Protein AF-A0A929IN74-F1 (afdb_monomer_lite)

Foldseek 3Di:
DDDWDFPDWDADPLRKTKTATPDDADCPVVVVVPQWHADPVVRIIIHDHDDDDD

Structure (mmCIF, N/CA/C/O backbone):
data_AF-A0A929IN74-F1
#
_entry.id   AF-A0A929IN74-F1
#
loop_
_atom_site.group_PDB
_atom_site.id
_atom_site.type_symbol
_atom_site.label_atom_id
_atom_site.label_alt_id
_atom_site.label_comp_id
_atom_site.label_asym_id
_atom_site.label_entity_id
_atom_site.label_seq_id
_atom_site.pdbx_PDB_ins_code
_atom_site.Cartn_x
_atom_site.Cartn_y
_atom_site.Cartn_z
_atom_site.occupancy
_atom_site.B_iso_or_equiv
_atom_site.auth_seq_id
_atom_site.auth_comp_id
_atom_site.auth_asym_id
_atom_site.auth_atom_id
_atom_site.pdbx_PDB_model_num
ATOM 1 N N . MET A 1 1 ? 20.700 5.900 -1.622 1.00 75.38 1 MET A N 1
ATOM 2 C CA . MET A 1 1 ? 19.304 6.299 -1.906 1.00 75.38 1 MET A CA 1
ATOM 3 C C . MET A 1 1 ? 18.892 5.647 -3.217 1.00 75.38 1 MET A C 1
ATOM 5 O O . MET A 1 1 ? 19.672 5.718 -4.158 1.00 75.38 1 MET A O 1
ATOM 9 N N . ARG A 1 2 ? 17.743 4.965 -3.267 1.00 87.94 2 ARG A N 1
ATOM 10 C CA . ARG A 1 2 ? 17.213 4.332 -4.487 1.00 87.94 2 ARG A CA 1
ATOM 11 C C . ARG A 1 2 ? 15.917 5.039 -4.876 1.00 87.94 2 ARG A C 1
ATOM 13 O O . ARG A 1 2 ? 15.108 5.318 -3.999 1.00 87.94 2 ARG A O 1
ATOM 20 N N . ILE A 1 3 ? 15.755 5.335 -6.162 1.00 94.38 3 ILE A N 1
ATOM 21 C CA . ILE A 1 3 ? 14.519 5.890 -6.722 1.00 94.38 3 ILE A CA 1
ATOM 22 C C . ILE A 1 3 ? 13.677 4.717 -7.230 1.00 94.38 3 ILE A C 1
ATOM 24 O O . ILE A 1 3 ? 14.216 3.807 -7.861 1.00 94.38 3 ILE A O 1
ATOM 28 N N . ASP A 1 4 ? 12.379 4.741 -6.943 1.00 95.69 4 ASP A N 1
ATOM 29 C CA . ASP A 1 4 ? 11.395 3.793 -7.464 1.00 95.69 4 ASP A CA 1
ATOM 30 C C . ASP A 1 4 ? 10.202 4.565 -8.041 1.00 95.69 4 ASP A C 1
ATOM 32 O O . ASP A 1 4 ? 9.921 5.692 -7.626 1.00 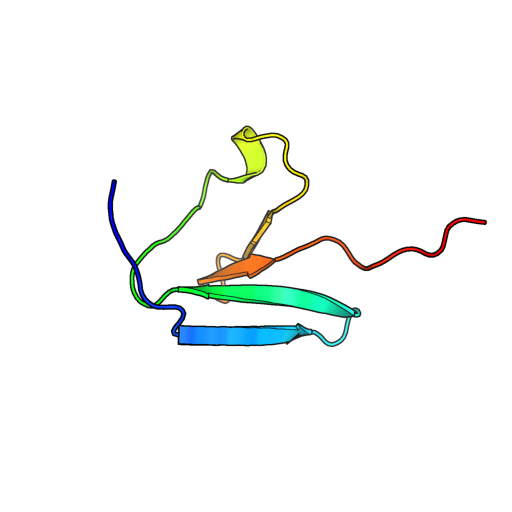95.69 4 ASP A O 1
ATOM 36 N N . GLN A 1 5 ? 9.530 3.974 -9.023 1.00 97.81 5 GLN A N 1
ATOM 37 C CA . GLN A 1 5 ? 8.320 4.524 -9.619 1.00 97.81 5 GLN A CA 1
ATOM 38 C C . GLN A 1 5 ? 7.103 4.107 -8.790 1.00 97.81 5 GLN A C 1
ATOM 40 O O . GLN A 1 5 ? 6.996 2.965 -8.337 1.00 97.81 5 GLN A O 1
ATOM 45 N N . ILE A 1 6 ? 6.162 5.033 -8.619 1.00 97.56 6 ILE A N 1
ATOM 46 C CA . ILE A 1 6 ? 4.836 4.706 -8.096 1.00 97.56 6 ILE A CA 1
ATOM 47 C C . ILE A 1 6 ? 4.039 4.111 -9.257 1.00 97.56 6 ILE A C 1
ATOM 49 O O . ILE A 1 6 ? 3.783 4.797 -10.242 1.00 97.56 6 ILE A O 1
ATOM 53 N N . GLU A 1 7 ? 3.672 2.836 -9.144 1.00 98.06 7 GLU A N 1
ATOM 54 C CA . GLU A 1 7 ? 2.846 2.139 -10.134 1.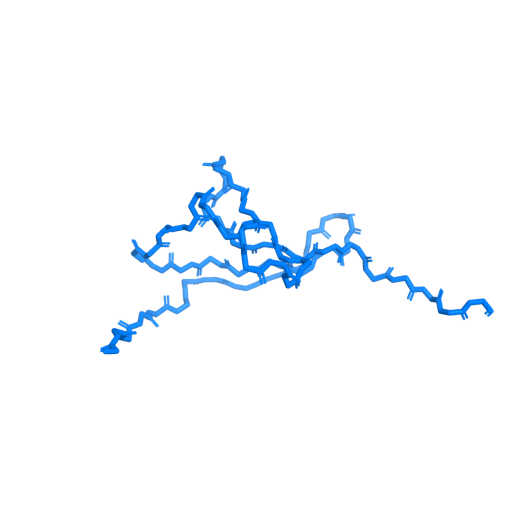00 98.06 7 GLU A CA 1
ATOM 55 C C . GLU A 1 7 ? 1.395 2.622 -10.054 1.00 98.06 7 GLU A C 1
ATOM 57 O O . GLU A 1 7 ? 0.759 2.874 -11.075 1.00 98.06 7 GLU A O 1
ATOM 62 N N . ALA A 1 8 ? 0.872 2.769 -8.833 1.00 98.12 8 ALA A N 1
ATOM 63 C CA . ALA A 1 8 ? -0.492 3.220 -8.601 1.00 98.12 8 ALA A CA 1
ATOM 64 C C . ALA A 1 8 ? -0.665 3.856 -7.216 1.00 98.12 8 ALA A C 1
ATOM 66 O O . ALA A 1 8 ? 0.054 3.549 -6.262 1.00 98.12 8 ALA A O 1
ATOM 67 N N . VAL A 1 9 ? -1.671 4.720 -7.107 1.00 98.06 9 VAL A N 1
ATOM 68 C CA . VAL A 1 9 ? -2.130 5.335 -5.858 1.00 98.06 9 VAL A CA 1
ATOM 69 C C . VAL A 1 9 ? -3.652 5.333 -5.840 1.00 98.06 9 VAL A C 1
ATOM 71 O O . VAL A 1 9 ? -4.287 5.517 -6.880 1.00 98.06 9 VAL A O 1
ATOM 74 N N . GLY A 1 10 ? -4.248 5.144 -4.668 1.00 97.94 10 GLY A N 1
ATOM 75 C CA . GLY A 1 10 ? -5.696 5.191 -4.545 1.00 97.94 10 GLY A CA 1
ATOM 76 C C . GLY A 1 10 ? -6.191 5.209 -3.111 1.00 97.94 10 GLY A C 1
ATOM 77 O O . GLY A 1 10 ? -5.418 5.163 -2.158 1.00 97.94 10 GLY A O 1
ATOM 78 N N . ILE A 1 11 ? -7.511 5.277 -2.980 1.00 97.56 11 ILE A N 1
ATOM 79 C CA . ILE A 1 11 ? -8.227 5.146 -1.713 1.00 97.56 11 ILE A CA 1
ATOM 80 C C . ILE A 1 11 ? -9.043 3.860 -1.800 1.00 97.56 11 ILE A C 1
ATOM 82 O O . ILE A 1 11 ? -9.711 3.621 -2.807 1.00 97.56 11 ILE A O 1
ATOM 86 N N . ASP A 1 12 ? -8.944 2.998 -0.794 1.00 94.31 12 ASP A N 1
ATOM 87 C CA . ASP A 1 12 ? -9.694 1.745 -0.775 1.00 94.31 12 ASP A CA 1
ATOM 88 C C . ASP A 1 12 ? -11.143 1.927 -0.285 1.00 94.31 12 ASP A C 1
ATOM 90 O O . ASP A 1 12 ? -11.564 3.011 0.122 1.00 94.31 12 ASP A O 1
ATOM 94 N N . GLY A 1 13 ? -11.927 0.843 -0.300 1.00 93.75 13 GLY A N 1
ATOM 95 C CA . GLY A 1 13 ? -13.321 0.861 0.162 1.00 93.75 13 GLY A CA 1
ATOM 96 C C . GLY A 1 13 ? -13.495 1.202 1.648 1.00 93.75 13 GLY A C 1
ATOM 97 O O . GLY A 1 13 ? -14.600 1.520 2.077 1.00 93.75 13 GLY A O 1
ATOM 98 N N . ASN A 1 14 ? -12.415 1.171 2.433 1.00 91.06 14 ASN A N 1
ATOM 99 C CA . ASN A 1 14 ? -12.402 1.596 3.824 1.00 91.06 14 ASN A CA 1
ATOM 100 C C . ASN A 1 14 ? -11.973 3.058 3.985 1.00 91.06 14 ASN A C 1
ATOM 102 O O . ASN A 1 14 ? -11.970 3.542 5.113 1.00 91.06 14 ASN A O 1
ATOM 106 N N . GLY A 1 15 ? -11.636 3.773 2.914 1.00 93.88 15 GLY A N 1
ATOM 107 C CA . GLY A 1 15 ? -11.156 5.150 2.984 1.00 93.88 15 GLY A CA 1
ATOM 108 C C . GLY A 1 15 ? -9.665 5.271 3.306 1.00 93.88 15 GLY A C 1
ATOM 109 O O . GLY A 1 15 ? -9.192 6.386 3.509 1.00 93.88 15 GLY A O 1
ATOM 110 N N . SER A 1 16 ? -8.921 4.164 3.363 1.00 95.38 16 SER A N 1
ATOM 111 C CA . SER A 1 16 ? -7.471 4.181 3.564 1.00 95.38 16 SER A CA 1
ATOM 112 C C . SER A 1 16 ? -6.753 4.559 2.271 1.00 95.38 16 SER A C 1
ATOM 114 O O . SER A 1 16 ? -7.084 4.050 1.199 1.00 95.38 16 SER A O 1
ATOM 116 N N . LEU A 1 17 ? -5.748 5.433 2.371 1.00 96.81 17 LEU A N 1
ATOM 117 C CA . LEU A 1 17 ? -4.849 5.740 1.260 1.00 96.81 17 LEU A CA 1
ATOM 118 C C . LEU A 1 17 ? -3.877 4.576 1.078 1.00 96.81 17 LEU A C 1
ATOM 120 O O . LEU A 1 17 ? -3.299 4.102 2.055 1.00 96.81 17 LEU A O 1
ATOM 124 N N . TRP A 1 18 ? -3.642 4.157 -0.158 1.00 97.88 18 TRP A N 1
ATOM 125 C CA . TRP A 1 18 ? -2.636 3.155 -0.486 1.00 97.88 18 TRP A CA 1
ATOM 126 C C . TRP A 1 18 ? -1.754 3.604 -1.652 1.00 97.88 18 TRP A C 1
ATOM 128 O O . TRP A 1 18 ? -2.184 4.347 -2.537 1.00 97.88 18 TRP A O 1
ATOM 138 N N . VAL A 1 19 ? -0.504 3.142 -1.644 1.00 98.00 19 VAL A N 1
ATOM 139 C CA . VAL A 1 19 ? 0.512 3.418 -2.665 1.00 98.00 19 VAL A CA 1
ATOM 140 C C . VAL A 1 19 ? 1.201 2.113 -3.039 1.00 98.00 19 VAL A C 1
ATOM 142 O O . VAL A 1 19 ? 1.773 1.432 -2.185 1.00 98.00 19 VAL A O 1
ATOM 145 N N . LYS A 1 20 ? 1.168 1.774 -4.326 1.00 97.94 20 LYS A N 1
ATOM 146 C CA . LYS A 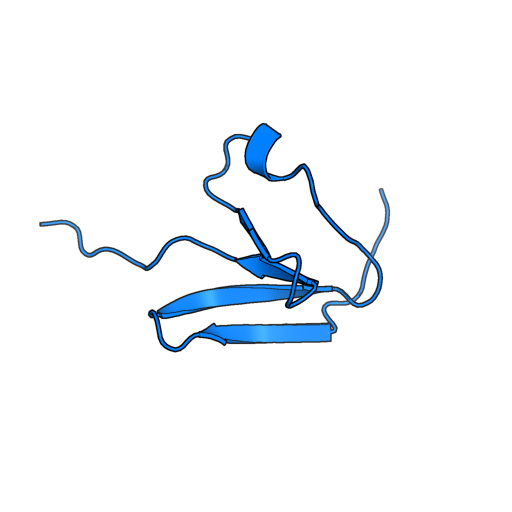1 20 ? 1.862 0.619 -4.893 1.00 97.94 20 LYS A CA 1
ATOM 147 C C . LYS A 1 20 ? 3.104 1.088 -5.643 1.00 97.94 20 LYS A C 1
ATOM 149 O O . LYS A 1 20 ? 3.016 1.960 -6.508 1.00 97.94 20 LYS A O 1
ATOM 154 N N . LEU A 1 21 ? 4.254 0.515 -5.307 1.00 97.31 21 LEU A N 1
ATOM 155 C CA . LEU A 1 21 ? 5.508 0.776 -6.010 1.00 97.31 21 LEU A CA 1
ATOM 156 C C . LEU A 1 21 ? 5.755 -0.288 -7.076 1.00 97.31 21 LEU A C 1
ATOM 158 O O . LEU A 1 21 ? 5.306 -1.422 -6.929 1.00 97.31 21 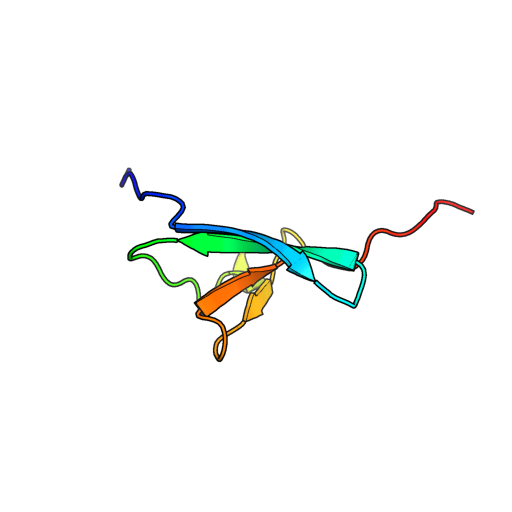LEU A O 1
ATOM 162 N N . ALA A 1 22 ? 6.496 0.078 -8.121 1.00 97.06 22 ALA A N 1
ATOM 163 C CA . ALA A 1 22 ? 6.759 -0.810 -9.247 1.00 97.06 22 ALA A CA 1
ATOM 164 C C . ALA A 1 22 ? 7.675 -1.994 -8.887 1.00 97.06 22 ALA A C 1
ATOM 166 O O . ALA A 1 22 ? 7.542 -3.066 -9.474 1.00 97.06 22 ALA A O 1
ATOM 167 N N . ALA A 1 23 ? 8.621 -1.814 -7.955 1.00 95.94 23 ALA A N 1
ATOM 168 C CA . ALA A 1 23 ? 9.603 -2.855 -7.635 1.00 95.94 23 ALA A CA 1
ATOM 169 C C . ALA A 1 23 ? 9.835 -3.089 -6.135 1.00 95.94 23 ALA A C 1
ATOM 171 O O . ALA A 1 23 ? 10.224 -4.190 -5.742 1.00 95.94 23 ALA A O 1
ATOM 172 N N . SER A 1 24 ? 9.668 -2.073 -5.292 1.00 96.31 24 SER A N 1
ATOM 173 C CA . SER A 1 24 ? 10.036 -2.165 -3.877 1.00 96.31 24 SER A CA 1
ATOM 174 C C . SER A 1 24 ? 8.934 -2.786 -3.022 1.00 96.31 24 SER A C 1
ATOM 176 O O . SER A 1 24 ? 7.765 -2.424 -3.121 1.00 96.31 24 SER A O 1
ATOM 178 N N . THR A 1 25 ? 9.336 -3.662 -2.102 1.00 96.62 25 THR A N 1
ATOM 179 C CA . THR A 1 25 ? 8.461 -4.239 -1.075 1.00 96.62 25 THR A CA 1
ATOM 180 C C . THR A 1 25 ? 8.922 -3.830 0.311 1.00 96.62 25 THR A C 1
ATOM 182 O O . THR A 1 25 ? 10.128 -3.793 0.564 1.00 96.62 25 THR A O 1
ATOM 185 N N . PHE A 1 26 ? 7.984 -3.633 1.238 1.00 96.31 26 PHE A N 1
ATOM 186 C CA . PHE A 1 26 ? 8.309 -3.213 2.602 1.00 96.31 26 PHE A CA 1
ATOM 187 C C . PHE A 1 26 ? 7.678 -4.103 3.693 1.00 96.31 26 PHE A C 1
ATOM 189 O O . PHE A 1 26 ? 6.948 -3.590 4.543 1.00 96.31 26 PHE A O 1
ATOM 196 N N . PRO A 1 27 ? 7.990 -5.417 3.762 1.00 96.06 27 PRO A N 1
ATOM 197 C CA . PRO A 1 27 ? 7.390 -6.326 4.753 1.00 96.06 27 PRO A CA 1
ATOM 198 C C . PRO A 1 27 ? 7.599 -5.908 6.217 1.00 96.06 27 PRO A C 1
ATOM 200 O O . PRO A 1 27 ? 6.846 -6.317 7.097 1.00 96.06 27 PRO A O 1
ATOM 203 N N . TYR A 1 28 ? 8.626 -5.097 6.488 1.00 96.06 28 TYR A N 1
ATOM 204 C CA . TYR A 1 28 ? 9.001 -4.658 7.832 1.00 96.06 28 TYR A CA 1
ATOM 205 C C . TYR A 1 28 ? 8.720 -3.176 8.111 1.00 96.06 28 TYR A C 1
ATOM 207 O O . TYR A 1 28 ? 9.220 -2.658 9.106 1.00 96.06 28 TYR A O 1
ATOM 215 N N . ILE A 1 29 ? 7.904 -2.498 7.290 1.00 94.94 29 ILE A N 1
ATOM 216 C CA . ILE A 1 29 ? 7.611 -1.060 7.462 1.00 94.94 29 ILE A CA 1
ATOM 217 C C . ILE A 1 29 ? 7.035 -0.715 8.842 1.00 94.94 29 ILE A C 1
ATOM 219 O O . ILE A 1 29 ? 7.261 0.373 9.360 1.00 94.94 29 ILE A O 1
ATOM 223 N N . TYR A 1 30 ? 6.356 -1.669 9.485 1.00 90.69 30 TYR A N 1
ATOM 224 C CA . TYR A 1 30 ? 5.807 -1.508 10.832 1.00 90.69 30 TYR A CA 1
ATOM 225 C C . TYR A 1 30 ? 6.872 -1.157 11.888 1.00 90.69 30 TYR A C 1
ATOM 227 O O . TYR A 1 30 ? 6.533 -0.618 12.939 1.00 90.69 30 TYR A O 1
ATOM 235 N N . ARG A 1 31 ? 8.155 -1.453 11.631 1.00 94.12 31 ARG A N 1
ATOM 236 C CA . ARG A 1 31 ? 9.270 -1.144 12.541 1.00 94.12 31 ARG A CA 1
ATOM 237 C C . ARG A 1 31 ? 9.638 0.336 12.565 1.00 94.12 31 ARG A C 1
ATOM 239 O O . ARG A 1 31 ? 10.263 0.770 13.525 1.00 94.12 31 ARG A O 1
ATOM 246 N N . GLU A 1 32 ? 9.214 1.101 11.564 1.00 92.75 32 GLU A N 1
ATOM 247 C CA . GLU A 1 32 ? 9.515 2.531 11.458 1.00 92.75 32 GLU A CA 1
ATOM 248 C C . GLU A 1 32 ? 8.608 3.400 12.350 1.00 92.75 32 GLU A C 1
ATOM 250 O O . GLU A 1 32 ? 8.823 4.601 12.458 1.00 92.75 32 GLU A O 1
ATOM 255 N N . ALA A 1 33 ? 7.596 2.819 13.011 1.00 84.12 33 ALA A N 1
ATOM 256 C CA . ALA A 1 33 ? 6.690 3.516 13.937 1.00 84.12 33 ALA A CA 1
ATOM 257 C C . ALA A 1 33 ? 5.964 4.748 13.337 1.00 84.12 33 ALA A C 1
ATOM 259 O O . ALA A 1 33 ? 5.624 5.687 14.051 1.00 84.12 33 ALA A O 1
ATOM 260 N N . MET A 1 34 ? 5.684 4.726 12.026 1.00 88.69 34 MET A N 1
ATOM 261 C CA . MET A 1 34 ? 5.065 5.837 11.275 1.00 88.69 34 MET A CA 1
ATOM 262 C C . MET A 1 34 ? 3.563 5.657 10.977 1.00 88.69 34 MET A C 1
ATOM 264 O O . MET A 1 34 ? 3.027 6.346 10.116 1.00 88.69 34 MET A O 1
ATOM 268 N N . GLU A 1 35 ? 2.880 4.708 11.625 1.00 88.06 35 GLU A N 1
ATOM 269 C CA . GLU A 1 35 ? 1.463 4.372 11.356 1.00 88.06 35 GLU A CA 1
ATOM 270 C C . GLU A 1 35 ? 1.149 3.985 9.887 1.00 88.06 35 GLU A C 1
ATOM 272 O O . GLU A 1 35 ? 0.000 4.045 9.447 1.00 88.06 35 GLU A O 1
ATOM 277 N N . VAL A 1 36 ? 2.160 3.528 9.140 1.00 93.69 36 VAL A N 1
ATOM 278 C CA . VAL A 1 36 ? 2.033 2.944 7.795 1.00 93.69 36 VAL A CA 1
ATOM 279 C C . VAL A 1 36 ? 2.172 1.427 7.883 1.00 93.69 36 VAL A C 1
ATOM 281 O O . VAL A 1 36 ? 3.001 0.910 8.635 1.00 93.69 36 VAL A O 1
ATOM 284 N N . GLN A 1 37 ? 1.364 0.708 7.109 1.00 95.31 37 GLN A N 1
ATOM 285 C CA . GLN A 1 37 ? 1.339 -0.753 7.074 1.00 95.31 37 GLN A CA 1
ATOM 286 C C . GLN A 1 37 ? 1.622 -1.281 5.662 1.00 95.31 37 GLN A C 1
ATOM 288 O O . GLN A 1 37 ? 1.520 -0.548 4.678 1.00 95.31 37 GLN A O 1
ATOM 293 N N . TRP A 1 38 ? 2.015 -2.553 5.573 1.00 96.88 38 TRP A N 1
ATOM 294 C CA . TRP A 1 38 ? 2.263 -3.261 4.316 1.00 96.88 38 TRP A CA 1
ATOM 295 C C . TRP A 1 38 ? 1.173 -4.306 4.083 1.00 96.88 38 TRP A C 1
ATOM 297 O O . TRP A 1 38 ? 0.925 -5.136 4.958 1.00 96.88 38 TRP A O 1
ATOM 307 N N . ASP A 1 39 ? 0.542 -4.269 2.912 1.00 96.06 39 ASP A N 1
ATOM 308 C CA . ASP A 1 39 ? -0.396 -5.288 2.444 1.00 96.06 39 ASP A CA 1
ATOM 309 C C . ASP A 1 39 ? 0.366 -6.273 1.547 1.00 96.06 39 ASP A C 1
ATOM 311 O O . ASP A 1 39 ? 0.799 -5.928 0.444 1.00 96.06 39 ASP A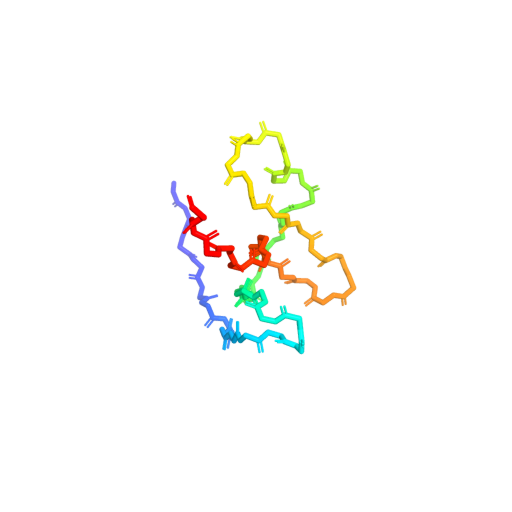 O 1
ATOM 315 N N . ALA A 1 40 ? 0.574 -7.494 2.042 1.00 96.00 40 ALA A N 1
ATOM 316 C CA . ALA A 1 40 ? 1.332 -8.519 1.330 1.00 96.00 40 ALA A CA 1
ATOM 317 C C . ALA A 1 40 ? 0.574 -9.115 0.135 1.00 96.00 40 ALA A C 1
ATOM 319 O O . ALA A 1 40 ? 1.220 -9.579 -0.802 1.00 96.00 40 ALA A O 1
ATOM 320 N N . ASP A 1 41 ? -0.759 -9.062 0.139 1.00 96.00 41 ASP A N 1
ATOM 321 C CA . ASP A 1 41 ? -1.583 -9.603 -0.942 1.00 96.00 41 ASP A CA 1
ATOM 322 C C . ASP A 1 41 ? -1.665 -8.610 -2.107 1.00 96.00 41 ASP A C 1
ATOM 324 O O . ASP A 1 41 ? -1.642 -8.993 -3.277 1.00 96.00 41 ASP A O 1
ATOM 328 N N . ARG A 1 42 ? -1.723 -7.309 -1.795 1.00 94.69 42 ARG A N 1
ATOM 329 C CA . ARG A 1 42 ? -1.792 -6.225 -2.794 1.00 94.69 42 ARG A CA 1
ATOM 330 C C . ARG A 1 42 ? -0.433 -5.633 -3.165 1.00 94.69 42 ARG A C 1
ATOM 332 O O . ARG A 1 42 ? -0.350 -4.862 -4.123 1.00 94.69 42 ARG A O 1
ATOM 339 N N . LEU A 1 43 ? 0.617 -6.001 -2.429 1.00 96.75 43 LEU A N 1
ATOM 340 C CA . LEU A 1 43 ? 1.984 -5.491 -2.558 1.00 96.75 43 LEU A CA 1
ATOM 341 C C . LEU A 1 43 ? 2.047 -3.958 -2.502 1.00 96.75 43 LEU A C 1
ATOM 343 O O . LEU A 1 43 ? 2.696 -3.315 -3.329 1.00 96.75 43 LEU A O 1
ATOM 347 N N . CYS A 1 44 ? 1.356 -3.361 -1.531 1.00 97.44 44 CYS A N 1
ATOM 348 C CA . CYS A 1 44 ? 1.288 -1.912 -1.381 1.00 97.44 44 CYS A CA 1
ATOM 349 C C . CYS A 1 44 ? 1.456 -1.458 0.073 1.00 97.44 44 CYS A C 1
ATOM 351 O O . CYS A 1 44 ? 1.230 -2.201 1.029 1.00 97.44 44 CYS A O 1
ATOM 353 N N . LEU A 1 45 ? 1.868 -0.202 0.231 1.00 97.50 45 LEU A N 1
ATOM 354 C CA . LEU A 1 45 ? 1.813 0.504 1.505 1.00 97.50 45 LEU A CA 1
ATOM 355 C C . LEU A 1 45 ? 0.419 1.096 1.675 1.00 97.50 45 LEU A C 1
ATOM 357 O O . LEU A 1 45 ? -0.135 1.617 0.707 1.00 97.50 45 LEU A O 1
ATOM 361 N N . PHE A 1 46 ? -0.123 1.081 2.888 1.00 96.94 46 PHE A N 1
ATOM 362 C CA . PHE A 1 46 ? -1.404 1.717 3.172 1.00 96.94 46 PHE A CA 1
ATOM 363 C C . PHE A 1 46 ? -1.417 2.444 4.516 1.00 96.94 46 PHE A C 1
ATOM 365 O O . PHE A 1 46 ? -0.698 2.092 5.457 1.00 96.94 46 PHE A O 1
ATOM 372 N N . SER A 1 47 ? -2.226 3.498 4.579 1.00 94.88 47 SER A N 1
ATOM 373 C CA . SER A 1 47 ? -2.476 4.283 5.780 1.00 94.88 47 SER A CA 1
ATOM 374 C C . SER A 1 47 ? -3.608 3.681 6.603 1.00 94.88 47 SER A C 1
ATOM 376 O O . SER A 1 47 ? -4.488 2.981 6.093 1.00 94.88 47 SER A O 1
ATOM 378 N N . GLN A 1 48 ? -3.678 4.062 7.875 1.00 92.50 48 GLN A N 1
ATOM 379 C CA . GLN A 1 48 ? -4.919 3.903 8.627 1.00 92.50 48 GLN A CA 1
ATOM 380 C C . GLN A 1 48 ? -6.054 4.726 7.999 1.00 92.50 48 GLN A C 1
ATOM 382 O O . GLN A 1 48 ? -5.817 5.709 7.284 1.00 92.50 48 GLN A O 1
ATOM 387 N N . ARG A 1 49 ? -7.297 4.323 8.283 1.00 92.44 49 ARG A N 1
ATOM 388 C CA . ARG A 1 49 ? -8.493 5.062 7.875 1.00 92.44 49 ARG A CA 1
ATOM 389 C C . ARG A 1 49 ? -8.445 6.478 8.473 1.00 92.44 49 ARG A C 1
ATOM 391 O O . ARG A 1 49 ? -8.221 6.607 9.681 1.00 92.44 49 ARG A O 1
ATOM 398 N 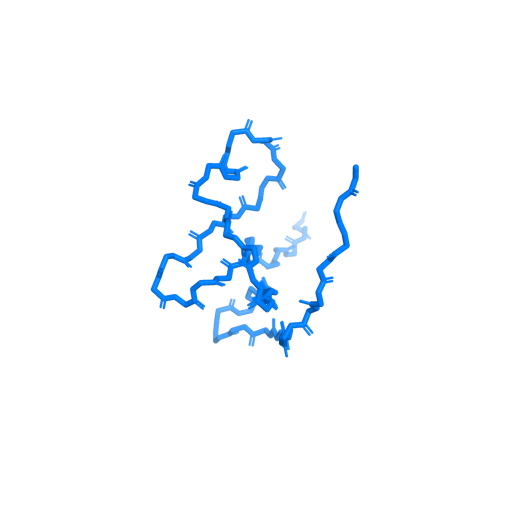N . PRO A 1 50 ? -8.711 7.534 7.684 1.00 90.88 50 PRO A N 1
ATOM 399 C CA . PRO A 1 50 ? -8.850 8.886 8.201 1.00 90.88 50 PRO A CA 1
ATOM 400 C C . PRO A 1 50 ? -9.886 8.940 9.325 1.00 90.88 50 PRO A C 1
ATOM 402 O O . PRO A 1 50 ? -10.988 8.406 9.201 1.00 90.88 50 PRO A O 1
ATOM 405 N N . ARG A 1 51 ? -9.539 9.610 10.422 1.00 89.31 51 ARG A N 1
ATOM 406 C CA . ARG A 1 51 ? -10.446 9.838 11.550 1.00 89.31 51 ARG A CA 1
ATOM 407 C C . ARG A 1 51 ? -10.678 11.326 11.736 1.00 89.31 51 ARG A C 1
ATOM 409 O O . ARG A 1 51 ? -9.735 12.115 11.698 1.00 89.31 51 ARG A O 1
ATOM 416 N N . GLN A 1 52 ? -11.930 11.700 11.956 1.00 87.94 52 GLN A N 1
ATOM 417 C CA . GLN A 1 52 ? -12.264 13.056 12.361 1.00 87.94 52 GLN A CA 1
ATOM 418 C C . GLN A 1 52 ? -11.830 13.253 13.818 1.00 87.94 52 GLN A C 1
ATOM 420 O O . GLN A 1 52 ? -11.972 12.341 14.635 1.00 87.94 52 GLN A O 1
ATOM 425 N N . ARG A 1 53 ? -11.262 14.418 14.146 1.00 76.06 53 ARG A N 1
ATOM 426 C CA . ARG A 1 53 ? -11.104 14.798 15.553 1.00 76.06 53 ARG A CA 1
ATOM 427 C C . ARG A 1 53 ? -12.478 15.188 16.088 1.00 76.06 53 ARG A C 1
ATOM 429 O O . ARG A 1 53 ? -13.107 16.075 15.513 1.00 76.06 53 ARG A O 1
ATOM 436 N N . THR A 1 54 ? -12.914 14.492 17.131 1.00 71.56 54 THR A N 1
ATOM 437 C CA . THR A 1 54 ? -14.091 14.840 17.932 1.00 71.56 54 THR A CA 1
ATOM 438 C C . THR A 1 54 ? -13.783 16.016 18.846 1.00 71.56 54 THR A C 1
ATOM 440 O O . THR A 1 54 ? -12.617 16.105 19.302 1.00 71.56 54 THR A O 1
#

Sequence (54 aa):
MRIDQIEAVGIDGNGSLWVKLAASTFPYIYREAMEVQWDADRLCLFSQRPRQRT

pLDDT: mean 93.62, std 5.67, range [71.56, 98.12]

Secondary structure (DSSP, 8-state):
-----EEEEEE-TTS-EEEEESS---TTGGGG-SSEEEETTTTEEEEPPP----

Radius of gyration: 12.0 Å; chains: 1; bounding box: 33×24×28 Å